Protein AF-A0A969VDH3-F1 (afdb_monomer_lite)

Structure (mmCIF, N/CA/C/O backbone):
data_AF-A0A969VDH3-F1
#
_entry.id   AF-A0A969VDH3-F1
#
loop_
_atom_site.group_PDB
_atom_site.id
_atom_site.type_symbol
_atom_site.label_atom_id
_atom_site.label_alt_id
_atom_site.label_comp_id
_atom_site.label_asym_id
_atom_site.label_entity_id
_atom_site.label_seq_id
_atom_site.pdbx_PDB_ins_code
_atom_site.Cartn_x
_atom_site.Cartn_y
_atom_site.Cartn_z
_atom_site.occupancy
_atom_site.B_iso_or_equiv
_atom_site.auth_seq_id
_atom_site.auth_comp_id
_atom_site.auth_asym_id
_atom_site.auth_atom_id
_atom_site.pdbx_PDB_model_num
ATOM 1 N N . ALA A 1 1 ? 13.828 -5.449 1.195 1.00 61.09 1 ALA A N 1
ATOM 2 C CA . ALA A 1 1 ? 13.269 -4.264 0.514 1.00 61.09 1 ALA A CA 1
ATOM 3 C C . ALA A 1 1 ? 13.089 -4.605 -0.958 1.00 61.09 1 ALA A C 1
ATOM 5 O O . ALA A 1 1 ? 13.940 -5.318 -1.484 1.00 61.09 1 ALA A O 1
ATOM 6 N N . LYS A 1 2 ? 11.990 -4.184 -1.598 1.00 62.97 2 LYS A N 1
ATOM 7 C CA . LYS A 1 2 ? 11.871 -4.307 -3.059 1.00 62.97 2 LYS A CA 1
ATOM 8 C C . LYS A 1 2 ? 12.910 -3.391 -3.735 1.00 62.97 2 LYS A C 1
ATOM 10 O O . LYS A 1 2 ? 13.217 -2.353 -3.153 1.00 62.97 2 LYS A O 1
ATOM 15 N N . PRO A 1 3 ? 13.464 -3.769 -4.900 1.00 65.31 3 PRO A N 1
ATOM 16 C CA . PRO A 1 3 ? 14.370 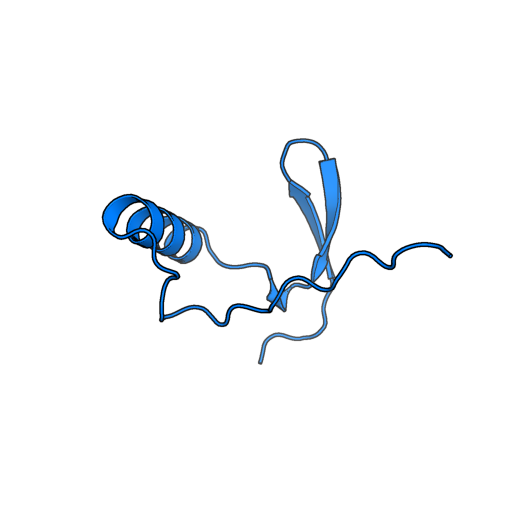-2.902 -5.649 1.00 65.31 3 PRO A CA 1
ATOM 17 C C . PRO A 1 3 ? 13.668 -1.604 -6.082 1.00 65.31 3 PRO A C 1
ATOM 19 O O . PRO A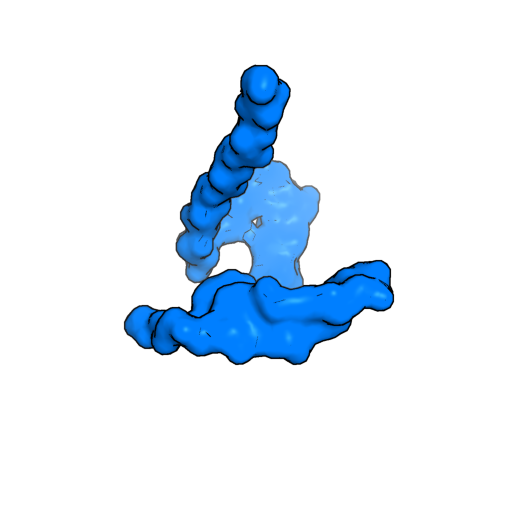 1 3 ? 12.456 -1.620 -6.307 1.00 65.31 3 PRO A O 1
ATOM 22 N N . ASP A 1 4 ? 14.434 -0.522 -6.266 1.00 70.06 4 ASP A N 1
ATOM 23 C CA . ASP A 1 4 ? 14.003 0.722 -6.938 1.00 70.06 4 ASP A CA 1
ATOM 24 C C . ASP A 1 4 ? 13.817 0.490 -8.452 1.00 70.06 4 ASP A C 1
ATOM 26 O O . ASP A 1 4 ? 14.440 1.121 -9.302 1.00 70.06 4 ASP A O 1
ATOM 30 N N . ALA A 1 5 ? 12.987 -0.491 -8.796 1.00 84.81 5 ALA A N 1
ATOM 31 C CA . ALA A 1 5 ? 12.580 -0.781 -10.158 1.00 84.81 5 ALA A CA 1
ATOM 32 C C . ALA A 1 5 ? 11.327 0.028 -10.517 1.00 84.81 5 ALA A C 1
ATOM 34 O O . ALA A 1 5 ? 10.531 0.394 -9.644 1.00 84.81 5 ALA A O 1
ATOM 35 N N . ILE A 1 6 ? 11.157 0.292 -11.810 1.00 87.88 6 ILE A N 1
ATOM 36 C CA . ILE A 1 6 ? 9.937 0.863 -12.377 1.00 87.88 6 ILE A CA 1
ATOM 37 C C . ILE A 1 6 ? 9.151 -0.256 -13.059 1.00 87.88 6 ILE A C 1
ATOM 39 O O . ILE A 1 6 ? 9.719 -1.063 -13.789 1.00 87.88 6 ILE A O 1
ATOM 43 N N . GLU A 1 7 ? 7.851 -0.278 -12.801 1.00 86.69 7 GLU A N 1
ATOM 44 C CA . GLU A 1 7 ? 6.852 -1.122 -13.440 1.00 86.69 7 GLU A CA 1
ATOM 45 C C . GLU A 1 7 ? 6.024 -0.241 -14.376 1.00 86.69 7 GLU A C 1
ATOM 47 O O . GLU A 1 7 ? 5.438 0.754 -13.941 1.00 86.69 7 GLU A O 1
ATOM 52 N N . ASN A 1 8 ? 5.959 -0.603 -15.6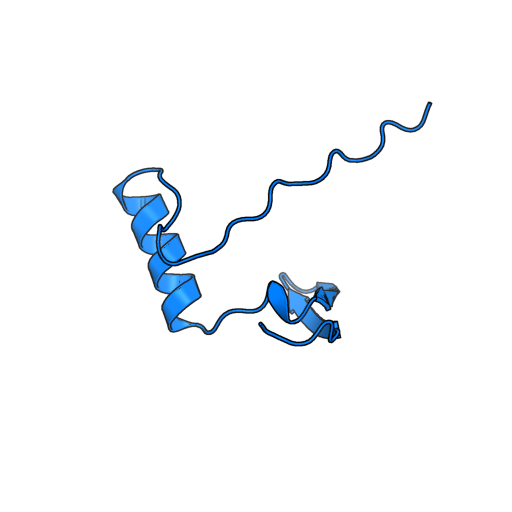54 1.00 89.25 8 ASN A N 1
ATOM 53 C CA . ASN A 1 8 ? 5.107 0.084 -16.617 1.00 89.25 8 ASN A CA 1
ATOM 54 C C . ASN A 1 8 ? 3.725 -0.584 -16.612 1.00 89.25 8 ASN A C 1
ATOM 56 O O . ASN A 1 8 ? 3.601 -1.766 -16.942 1.00 89.25 8 ASN A O 1
ATOM 60 N N . LEU A 1 9 ? 2.702 0.141 -16.154 1.00 86.69 9 LEU A N 1
ATOM 61 C CA . LEU A 1 9 ? 1.366 -0.403 -15.911 1.00 86.69 9 LEU A CA 1
ATOM 62 C C . LEU A 1 9 ? 0.280 0.505 -16.484 1.00 86.69 9 LEU A C 1
ATOM 64 O O . LEU A 1 9 ? 0.423 1.724 -16.531 1.00 86.69 9 LEU A O 1
ATOM 68 N N . VAL A 1 10 ? -0.850 -0.106 -16.843 1.00 87.69 10 VAL A N 1
ATOM 69 C CA . VAL A 1 10 ? -2.082 0.607 -17.196 1.00 87.69 10 VAL A CA 1
ATOM 70 C C . VAL A 1 10 ? -3.008 0.632 -15.983 1.00 87.69 10 VAL A C 1
ATOM 72 O O . VAL A 1 10 ? -3.572 -0.400 -15.617 1.00 87.69 10 VAL A O 1
ATOM 75 N N . ILE A 1 11 ? -3.204 1.802 -15.372 1.00 83.25 11 ILE A N 1
ATOM 76 C CA . ILE A 1 11 ? -4.126 2.005 -14.244 1.00 83.25 11 ILE A CA 1
ATOM 77 C C . ILE A 1 11 ? -5.250 2.944 -14.681 1.00 83.25 11 ILE A C 1
ATOM 79 O O . ILE A 1 11 ? -5.005 4.027 -15.198 1.00 83.25 11 ILE A O 1
ATOM 83 N N . GLY A 1 12 ? -6.509 2.528 -14.509 1.00 82.62 12 GLY A N 1
ATOM 84 C CA . GLY A 1 12 ? -7.665 3.358 -14.883 1.00 82.62 12 GLY A CA 1
ATOM 85 C C . GLY A 1 12 ? -7.750 3.694 -16.380 1.00 82.62 12 GLY A C 1
ATOM 86 O O . GLY A 1 12 ? -8.387 4.674 -16.747 1.00 82.62 12 GLY A O 1
ATOM 87 N N . GLY A 1 13 ? -7.101 2.897 -17.237 1.00 89.94 13 GLY A N 1
ATOM 88 C CA . GLY A 1 13 ? -7.002 3.143 -18.680 1.00 89.94 13 GLY A CA 1
ATOM 89 C C . GLY A 1 13 ? -5.847 4.060 -19.095 1.00 89.94 13 GLY A C 1
ATOM 90 O O . GLY A 1 13 ? -5.711 4.339 -20.282 1.00 89.94 13 GLY A O 1
ATOM 91 N N . GLN A 1 14 ? -5.011 4.504 -18.154 1.00 89.31 14 GLN A N 1
ATOM 92 C CA . GLN A 1 14 ? -3.836 5.324 -18.421 1.00 89.31 14 GLN A CA 1
ATOM 93 C C . GLN A 1 14 ? 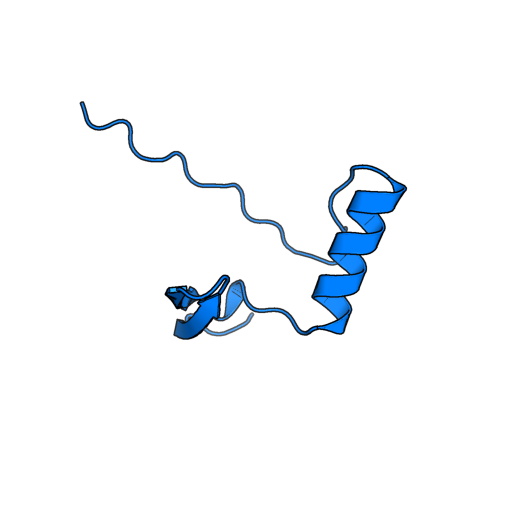-2.552 4.512 -18.217 1.00 89.31 14 GLN A C 1
ATOM 95 O O . GLN A 1 14 ? -2.369 3.895 -17.170 1.00 89.31 14 GLN A O 1
ATOM 100 N N . GLU A 1 15 ? -1.668 4.530 -19.216 1.00 92.75 15 GLU A N 1
ATOM 101 C CA . GLU A 1 15 ? -0.296 4.026 -19.096 1.00 92.75 15 GLU A CA 1
ATOM 102 C C . GLU A 1 15 ? 0.539 4.944 -18.197 1.00 92.75 15 GLU A C 1
ATOM 104 O O . GLU A 1 15 ? 0.464 6.172 -18.298 1.00 92.75 15 GLU A O 1
ATOM 109 N N . GLY A 1 16 ? 1.351 4.348 -17.329 1.00 89.38 16 GLY A N 1
ATOM 110 C CA . GLY A 1 16 ? 2.243 5.084 -16.449 1.00 89.38 16 GLY A CA 1
ATOM 111 C C . GLY A 1 16 ? 3.386 4.235 -15.907 1.00 89.38 16 GLY A C 1
ATOM 112 O O . GLY A 1 16 ? 3.295 3.010 -15.803 1.00 89.38 16 GLY A O 1
ATOM 113 N N . ASP A 1 17 ? 4.458 4.927 -15.539 1.00 90.06 17 ASP A N 1
ATOM 114 C CA . ASP A 1 17 ? 5.608 4.363 -14.845 1.00 90.06 17 ASP A CA 1
ATOM 115 C C . ASP A 1 17 ? 5.384 4.460 -13.335 1.00 90.06 17 ASP A C 1
ATOM 117 O O . ASP A 1 17 ? 5.316 5.550 -12.760 1.00 90.06 17 ASP A O 1
ATOM 121 N N . TYR A 1 18 ? 5.281 3.310 -12.678 1.00 84.75 18 TYR A N 1
ATOM 122 C CA . TYR A 1 18 ? 5.051 3.210 -11.243 1.00 84.75 18 TYR A CA 1
ATOM 123 C C . TYR A 1 18 ? 6.250 2.569 -10.566 1.00 84.75 18 TYR A C 1
ATOM 125 O O . TYR A 1 18 ? 6.850 1.632 -11.080 1.00 84.75 18 TYR A O 1
ATOM 133 N N . SER A 1 19 ? 6.605 3.027 -9.369 1.00 87.88 19 SER A N 1
ATOM 134 C CA . SER A 1 19 ? 7.650 2.337 -8.618 1.00 87.88 19 SER A CA 1
ATOM 135 C C . SER A 1 19 ? 7.176 0.935 -8.223 1.00 87.88 19 SER A C 1
ATOM 137 O O . SER A 1 19 ? 6.098 0.768 -7.645 1.00 87.88 19 SER A O 1
ATOM 139 N N . ALA A 1 20 ? 8.015 -0.077 -8.447 1.00 88.00 20 ALA A N 1
ATOM 140 C CA . ALA A 1 20 ? 7.751 -1.463 -8.061 1.00 88.00 20 ALA A CA 1
ATOM 141 C C . ALA A 1 20 ? 7.453 -1.614 -6.559 1.00 88.00 20 ALA A C 1
ATOM 143 O O . ALA A 1 20 ? 6.772 -2.561 -6.145 1.00 88.00 20 ALA A O 1
ATOM 144 N N . LYS A 1 21 ? 7.936 -0.666 -5.738 1.00 88.00 21 LYS A N 1
ATOM 145 C CA . LYS A 1 21 ? 7.672 -0.586 -4.295 1.00 88.00 21 LYS A CA 1
ATOM 146 C C . LYS A 1 21 ? 6.203 -0.291 -3.965 1.00 88.00 21 LYS A C 1
ATOM 148 O O . LYS A 1 21 ? 5.729 -0.746 -2.932 1.00 88.00 21 LYS A O 1
ATOM 153 N N . MET A 1 22 ? 5.488 0.412 -4.848 1.00 87.31 22 MET A N 1
ATOM 154 C CA . MET A 1 22 ? 4.056 0.707 -4.706 1.00 87.31 22 MET A CA 1
ATOM 155 C C . MET A 1 22 ? 3.176 -0.454 -5.179 1.00 87.31 22 MET A C 1
ATOM 157 O O . MET A 1 22 ? 2.008 -0.546 -4.810 1.00 87.31 22 MET A O 1
ATOM 161 N N . CYS A 1 23 ? 3.725 -1.355 -5.993 1.00 87.06 23 CYS A N 1
ATOM 162 C CA . CYS A 1 23 ? 2.980 -2.477 -6.540 1.00 87.06 23 CYS A CA 1
ATOM 163 C C . CYS A 1 23 ? 2.853 -3.592 -5.493 1.00 87.06 23 CYS A C 1
ATOM 165 O O . CYS A 1 23 ? 3.853 -4.143 -5.023 1.00 87.06 23 CYS A O 1
ATOM 167 N N . VAL A 1 24 ? 1.625 -3.972 -5.152 1.00 89.50 24 VAL A N 1
ATOM 168 C CA . VAL A 1 24 ? 1.315 -5.109 -4.271 1.00 89.50 24 VAL A CA 1
ATOM 169 C C . VAL A 1 24 ? 0.531 -6.167 -5.040 1.00 89.50 24 VAL A C 1
ATOM 171 O O . VAL A 1 24 ? 0.006 -5.899 -6.119 1.00 89.50 24 VAL A O 1
ATOM 174 N N . ASN A 1 25 ? 0.471 -7.391 -4.517 1.00 90.88 25 ASN A N 1
ATOM 175 C CA . ASN A 1 25 ? -0.350 -8.429 -5.136 1.00 90.88 25 ASN A CA 1
ATOM 176 C C . ASN A 1 25 ? -1.855 -8.147 -4.925 1.00 90.88 25 ASN A C 1
ATOM 178 O O . ASN A 1 25 ? -2.249 -7.327 -4.090 1.00 90.88 25 ASN A O 1
ATOM 182 N N . LEU A 1 26 ? -2.698 -8.849 -5.688 1.00 92.50 26 LEU A N 1
ATOM 183 C CA . LEU A 1 26 ? -4.150 -8.659 -5.659 1.00 92.50 26 LEU A CA 1
ATOM 184 C C . LEU A 1 26 ? -4.753 -8.926 -4.272 1.00 92.50 26 LEU A C 1
ATOM 186 O O . LEU A 1 26 ? -5.633 -8.191 -3.833 1.00 92.50 26 LEU A O 1
ATOM 190 N N . GLU A 1 27 ? -4.279 -9.955 -3.572 1.00 96.75 27 GLU A N 1
ATOM 191 C CA . GLU A 1 27 ? -4.781 -10.321 -2.243 1.00 96.75 27 GLU A CA 1
ATOM 192 C C . GLU A 1 27 ? -4.579 -9.187 -1.233 1.00 96.75 27 GLU A C 1
ATOM 194 O O . GLU A 1 27 ? -5.521 -8.801 -0.539 1.00 96.75 27 GLU A O 1
ATOM 199 N N . THR A 1 28 ? -3.385 -8.592 -1.211 1.00 95.88 28 THR A N 1
A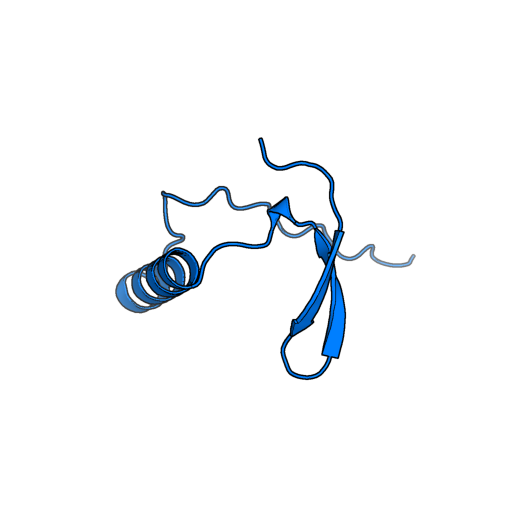TOM 200 C CA . THR A 1 28 ? -3.060 -7.450 -0.353 1.00 95.88 28 THR A CA 1
ATOM 201 C C . THR A 1 28 ? -3.865 -6.209 -0.735 1.00 95.88 28 THR A C 1
ATOM 203 O O . THR A 1 28 ? -4.371 -5.515 0.147 1.00 95.88 28 THR A O 1
ATOM 206 N N . ALA A 1 29 ? -4.046 -5.940 -2.033 1.00 94.69 29 ALA A N 1
ATOM 207 C CA . ALA A 1 29 ? -4.880 -4.827 -2.490 1.00 94.69 29 ALA A CA 1
ATOM 208 C C . ALA A 1 29 ? -6.342 -4.979 -2.025 1.00 94.69 29 ALA A C 1
ATOM 210 O O . ALA A 1 29 ? -6.949 -4.031 -1.523 1.00 94.69 29 ALA A O 1
ATOM 211 N N . LEU A 1 30 ? -6.899 -6.190 -2.131 1.00 97.31 30 LEU A N 1
ATOM 212 C CA . LEU A 1 30 ? -8.255 -6.490 -1.673 1.00 97.31 30 LEU A CA 1
ATOM 213 C C . LEU A 1 30 ? -8.389 -6.402 -0.150 1.00 97.31 30 LEU A C 1
ATOM 215 O O . LEU A 1 30 ? -9.424 -5.946 0.336 1.00 97.31 30 LEU A O 1
ATOM 219 N N . LEU A 1 31 ? -7.372 -6.829 0.603 1.00 97.81 31 LEU A N 1
ATOM 220 C CA . LEU A 1 31 ? -7.353 -6.687 2.058 1.00 97.81 31 LEU A CA 1
ATOM 221 C C . LEU A 1 31 ? -7.428 -5.210 2.458 1.00 97.81 31 LEU A C 1
ATOM 223 O O . LEU A 1 31 ? -8.303 -4.837 3.235 1.00 97.81 31 LEU A O 1
ATOM 227 N N . ALA A 1 32 ? -6.594 -4.364 1.850 1.00 97.44 32 ALA A N 1
ATOM 228 C CA . ALA A 1 32 ? -6.595 -2.931 2.120 1.00 97.44 32 ALA A CA 1
ATOM 229 C C . ALA A 1 32 ? -7.951 -2.275 1.826 1.00 97.44 32 ALA A C 1
ATOM 231 O O . ALA A 1 32 ? -8.478 -1.533 2.657 1.00 97.44 32 ALA A O 1
ATOM 232 N N . ALA A 1 33 ? -8.558 -2.609 0.682 1.00 97.31 33 ALA A N 1
ATOM 233 C CA . ALA A 1 33 ? -9.878 -2.110 0.308 1.00 97.31 33 ALA A CA 1
ATOM 234 C C . ALA A 1 33 ? -10.968 -2.532 1.309 1.00 97.31 33 ALA A C 1
ATOM 236 O O . ALA A 1 33 ? -11.802 -1.715 1.698 1.00 97.31 33 ALA A O 1
ATOM 237 N N . LYS A 1 34 ? -10.953 -3.793 1.763 1.00 98.25 34 LYS A N 1
ATOM 238 C CA . LYS A 1 34 ? -11.910 -4.305 2.757 1.00 98.25 34 LYS A CA 1
ATOM 239 C C . LYS A 1 34 ? -11.748 -3.622 4.111 1.00 98.25 34 LYS A C 1
ATOM 241 O O . LYS A 1 34 ? -12.751 -3.228 4.702 1.00 98.25 34 LYS A O 1
ATOM 246 N N . THR A 1 35 ? -10.516 -3.464 4.590 1.00 98.56 35 THR A N 1
ATOM 247 C CA . THR A 1 35 ? -10.232 -2.802 5.870 1.00 98.56 35 THR A CA 1
ATOM 248 C C . THR A 1 35 ? -10.713 -1.357 5.858 1.00 98.56 35 THR A C 1
ATOM 250 O O . THR A 1 35 ? -11.404 -0.936 6.793 1.00 98.56 35 THR A O 1
ATOM 253 N N . PHE A 1 36 ? -10.452 -0.627 4.772 1.00 98.06 36 PHE A N 1
ATOM 254 C CA . PHE A 1 36 ? -10.968 0.726 4.606 1.00 98.06 36 PHE A CA 1
ATOM 255 C C . PHE A 1 36 ? -12.499 0.751 4.550 1.00 98.06 36 PHE A C 1
ATOM 257 O O . PHE A 1 36 ? -13.122 1.497 5.300 1.00 98.06 36 PHE A O 1
ATOM 264 N N . ALA A 1 37 ? -13.125 -0.107 3.740 1.00 98.44 37 ALA A N 1
ATOM 265 C CA . ALA A 1 37 ? -14.583 -0.155 3.620 1.00 98.44 37 ALA A CA 1
ATOM 266 C C . ALA A 1 37 ? -15.285 -0.499 4.947 1.00 98.44 37 ALA A C 1
ATOM 268 O O . ALA A 1 37 ? -16.355 0.032 5.233 1.00 98.44 37 ALA A O 1
ATOM 269 N N . ALA A 1 38 ? -14.692 -1.374 5.763 1.00 98.44 38 ALA A N 1
ATOM 270 C CA . ALA A 1 38 ? -15.278 -1.813 7.026 1.00 98.44 38 ALA A CA 1
ATOM 271 C C . ALA A 1 38 ? -15.050 -0.832 8.187 1.00 98.44 38 ALA A C 1
ATOM 273 O O . ALA A 1 38 ? -15.874 -0.767 9.097 1.00 98.44 38 ALA A O 1
ATOM 274 N N . SER A 1 39 ? -13.924 -0.109 8.200 1.00 98.06 39 SER A N 1
ATOM 275 C CA . SER A 1 39 ? -13.483 0.647 9.385 1.00 98.06 39 SER A CA 1
ATOM 276 C C . SER A 1 39 ? -13.097 2.106 9.136 1.00 98.06 39 SER A C 1
ATOM 278 O O . SER A 1 39 ? -12.889 2.846 10.096 1.00 98.06 39 SER A O 1
ATOM 280 N N . GLY A 1 40 ? -12.958 2.518 7.875 1.00 97.69 40 GLY A N 1
ATOM 281 C CA . GLY A 1 40 ? -12.419 3.822 7.481 1.00 97.69 40 GLY A CA 1
ATOM 282 C C . GLY A 1 40 ? -10.919 3.998 7.752 1.00 97.69 40 GLY A C 1
ATOM 283 O O . GLY A 1 40 ? -10.420 5.116 7.665 1.00 97.69 40 GLY A O 1
ATOM 284 N N . LYS A 1 41 ? -10.195 2.931 8.116 1.00 97.69 41 LYS A N 1
ATOM 285 C CA . LYS A 1 41 ? -8.770 2.976 8.481 1.00 97.69 41 LYS A CA 1
ATOM 286 C C . LYS A 1 41 ? -7.876 2.387 7.394 1.00 97.69 41 LYS A C 1
ATOM 288 O O . LYS A 1 41 ? -8.322 1.606 6.555 1.00 97.69 41 LYS A O 1
ATOM 293 N N . LEU A 1 42 ? -6.596 2.747 7.458 1.00 97.31 42 LEU A N 1
ATOM 294 C CA . LEU A 1 42 ? -5.537 2.151 6.650 1.00 97.31 42 LEU A CA 1
ATOM 295 C C . LEU A 1 42 ? -5.199 0.738 7.144 1.00 97.31 42 LEU A C 1
ATOM 297 O O . LEU A 1 42 ? -5.248 0.459 8.342 1.00 97.31 42 LEU A O 1
ATOM 301 N N . GLU A 1 43 ? -4.850 -0.146 6.212 1.00 97.75 43 GLU A N 1
ATOM 302 C CA . GLU A 1 43 ? -4.435 -1.516 6.526 1.00 97.75 43 GLU A CA 1
ATOM 303 C C . GLU A 1 43 ? -3.031 -1.539 7.139 1.00 97.75 43 GLU A C 1
ATOM 305 O O . GLU A 1 43 ? -2.094 -0.986 6.566 1.00 97.75 43 GLU A O 1
ATOM 310 N N . ASN A 1 44 ? -2.882 -2.202 8.285 1.00 95.12 44 ASN A N 1
ATOM 311 C CA . ASN A 1 44 ? -1.667 -2.173 9.101 1.00 95.12 44 ASN A CA 1
ATOM 312 C C . ASN A 1 44 ? -0.530 -3.024 8.521 1.00 95.12 44 ASN A C 1
ATOM 314 O O . ASN A 1 44 ? 0.630 -2.808 8.862 1.00 95.12 44 ASN A O 1
ATOM 318 N N . TYR A 1 45 ? -0.843 -3.998 7.661 1.00 91.94 45 TYR A N 1
ATOM 319 C CA . TYR A 1 45 ? 0.173 -4.826 6.999 1.00 91.94 45 TYR A CA 1
ATOM 320 C C . TYR A 1 45 ? 0.847 -4.142 5.802 1.00 91.94 45 TYR A C 1
ATOM 322 O O . TYR A 1 45 ? 1.753 -4.716 5.195 1.00 91.94 45 TYR A O 1
ATOM 330 N N . LEU A 1 46 ? 0.422 -2.924 5.457 1.00 93.44 46 LEU A N 1
ATOM 331 C CA . LEU A 1 46 ? 1.009 -2.121 4.393 1.00 93.44 46 LEU A CA 1
ATOM 332 C C . LEU A 1 46 ? 1.882 -0.997 4.952 1.00 93.44 46 LEU A C 1
ATOM 334 O O . LEU A 1 46 ? 1.541 -0.345 5.937 1.00 93.44 46 LEU A O 1
ATOM 338 N N . CYS A 1 47 ? 2.987 -0.727 4.260 1.00 92.62 47 CYS A N 1
ATOM 339 C CA . CYS A 1 47 ? 3.770 0.485 4.464 1.00 92.62 47 CYS A CA 1
ATOM 340 C C . CYS A 1 47 ? 3.163 1.607 3.615 1.00 92.62 47 CYS A C 1
ATOM 342 O O . CYS A 1 47 ? 3.406 1.670 2.411 1.00 92.62 47 CYS A O 1
ATOM 344 N N . TRP A 1 48 ? 2.359 2.466 4.235 1.00 92.62 48 TRP A N 1
ATOM 345 C CA . TRP A 1 48 ? 1.786 3.636 3.572 1.00 92.62 48 TRP A CA 1
ATOM 346 C C . TRP A 1 48 ? 2.823 4.760 3.491 1.00 92.62 48 TRP A C 1
ATOM 348 O O . TRP A 1 48 ? 3.452 5.098 4.492 1.00 92.62 48 TRP A O 1
ATOM 358 N N . GLU A 1 49 ? 3.000 5.333 2.302 1.00 89.12 49 GLU A N 1
ATOM 359 C CA . GLU A 1 49 ? 3.767 6.566 2.109 1.00 89.12 49 GLU A CA 1
ATOM 360 C C . GLU A 1 49 ? 2.797 7.751 2.095 1.00 89.12 49 GLU A C 1
ATOM 362 O O . GLU A 1 49 ? 1.705 7.655 1.531 1.00 89.12 49 GLU A O 1
ATOM 367 N N . GLU A 1 50 ? 3.181 8.864 2.723 1.00 88.06 50 GLU A N 1
ATOM 368 C CA . GLU A 1 50 ? 2.403 10.099 2.632 1.00 88.06 50 GLU A CA 1
ATOM 369 C C . GLU A 1 50 ? 2.419 10.628 1.194 1.00 88.06 50 GLU A C 1
ATOM 371 O O . GLU A 1 50 ? 3.438 10.572 0.495 1.00 88.06 50 GLU A O 1
ATOM 376 N N . GLU A 1 51 ? 1.282 11.163 0.753 1.00 80.25 51 GLU A N 1
ATOM 377 C CA . GLU A 1 51 ? 1.215 11.867 -0.520 1.00 80.25 51 GLU A CA 1
ATOM 378 C C . GLU A 1 51 ? 2.139 13.088 -0.463 1.00 80.25 51 GLU A C 1
ATOM 380 O O . GLU A 1 51 ? 2.049 13.926 0.438 1.00 80.25 51 GLU A O 1
ATOM 385 N N . LYS A 1 52 ? 3.051 13.197 -1.433 1.00 78.06 52 LYS A N 1
ATOM 386 C CA . LYS A 1 52 ? 3.880 14.396 -1.545 1.00 78.06 52 LYS A CA 1
ATOM 387 C C . LYS A 1 52 ? 2.985 15.563 -1.959 1.00 78.06 52 LYS A C 1
ATOM 389 O O . LYS A 1 52 ? 2.233 15.407 -2.922 1.00 78.06 52 LYS A O 1
ATOM 394 N N . PRO A 1 53 ? 3.100 16.739 -1.316 1.00 73.88 53 PRO A N 1
ATOM 395 C CA . PRO A 1 53 ? 2.378 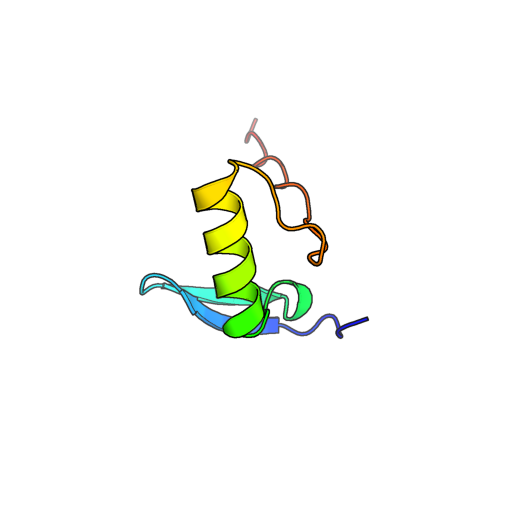17.919 -1.758 1.00 73.88 53 PRO A CA 1
ATOM 396 C C . PRO A 1 53 ? 2.676 18.169 -3.235 1.00 73.88 53 PRO A C 1
ATOM 398 O O . PRO A 1 53 ? 3.845 18.234 -3.629 1.00 73.88 53 PRO A O 1
ATOM 401 N N . LEU A 1 54 ? 1.631 18.315 -4.051 1.00 69.75 54 LEU A N 1
ATOM 402 C CA . LEU A 1 54 ? 1.787 18.870 -5.389 1.00 69.75 54 LEU A CA 1
ATOM 403 C C . LEU A 1 54 ? 2.426 20.246 -5.203 1.00 69.75 54 LEU A C 1
ATOM 405 O O . LEU A 1 54 ? 1.883 21.087 -4.487 1.00 69.75 54 LEU A O 1
ATOM 409 N N . VAL A 1 55 ? 3.618 20.442 -5.766 1.00 65.69 55 VAL A N 1
ATOM 410 C CA . VAL A 1 55 ? 4.329 21.718 -5.681 1.00 65.69 55 VAL A CA 1
ATOM 411 C C . VAL A 1 55 ? 3.358 22.810 -6.123 1.00 65.69 55 VAL A C 1
ATOM 413 O O . VAL A 1 55 ? 2.911 22.816 -7.269 1.00 65.69 55 VAL A O 1
ATOM 416 N N . MET A 1 56 ? 3.005 23.711 -5.206 1.00 59.31 56 MET A N 1
ATOM 417 C CA . MET A 1 56 ? 2.309 24.943 -5.554 1.00 59.31 56 MET A CA 1
ATOM 418 C C . MET A 1 56 ? 3.284 25.725 -6.432 1.00 59.31 56 MET A C 1
ATOM 420 O O . MET A 1 56 ? 4.263 26.268 -5.922 1.00 59.31 56 MET A O 1
ATOM 424 N N . LEU A 1 57 ? 3.080 25.693 -7.751 1.00 57.38 57 LEU A N 1
ATOM 425 C CA . LEU A 1 57 ? 3.810 26.542 -8.687 1.00 57.38 57 LEU A CA 1
ATOM 426 C C . LEU A 1 57 ? 3.564 27.996 -8.261 1.00 57.38 57 LEU A C 1
ATOM 428 O O . LEU A 1 57 ? 2.439 28.485 -8.359 1.00 57.38 57 LEU A O 1
ATOM 432 N N . SER A 1 58 ? 4.603 28.627 -7.711 1.00 59.66 58 SER A N 1
ATOM 433 C CA . SER A 1 58 ? 4.674 30.068 -7.455 1.00 59.66 58 SER A CA 1
ATOM 434 C C . SER A 1 58 ? 4.821 30.845 -8.752 1.00 59.66 58 SER A C 1
ATOM 436 O O . SER A 1 58 ? 5.643 30.380 -9.578 1.00 59.66 58 SER A O 1
#

Radius of gyration: 13.97 Å; chains: 1; bounding box: 30×40×28 Å

pLDDT: mean 86.9, std 11.52, range [57.38, 98.56]

Foldseek 3Di:
DDDQDWDFDQDPNDTDTDGPLPDDDPVVVVVQVVCCVVPVDGDPVDDDDDDDPPPPDD

Sequence (58 aa):
AKPDAIENLVIGGQEGDYSAKMCVNLETALLAAKTFAASGKLENYLCWEEEKPLVMLS

Secondary structure (DSSP, 8-state):
---S-EEEEEETTEEEEEETTT---HHHHHHHHHHHHHHSS--TTS-PPPPPPP----